Protein AF-A0A3R5Q1P5-F1 (afdb_monomer)

pLDDT: mean 82.21, std 13.26, range [46.38, 96.62]

Nearest PDB structures (foldseek):
  4co3-assembly2_B  TM=3.818E-01  e=8.696E-01  Azospirillum brasilense
  4co3-assembly1_A  TM=2.877E-01  e=4.284E-01  Azospirillum brasilense
  5x2d-assembly2_B-2  TM=3.888E-01  e=9.411E+00  Clonorchis sinensis

InterPro domains:
  IPR026506 GDP-L-galactose/GDP-D-glucose phosphorylase [PTHR20884] (4-116)
  IPR058865 GDPGP1-like, C-terminal domain [PF26216] (5-116)

Organism: Mytilus galloprovincialis (NCBI:txid29158)

Structure (mmCIF, N/CA/C/O backbone):
data_AF-A0A3R5Q1P5-F1
#
_entry.id   AF-A0A3R5Q1P5-F1
#
loop_
_atom_site.group_PDB
_atom_site.id
_atom_site.type_symbol
_atom_site.label_atom_id
_atom_site.label_alt_id
_atom_site.label_comp_id
_atom_site.label_asym_id
_atom_site.label_entity_id
_atom_site.label_seq_id
_atom_site.pdbx_PDB_ins_code
_atom_site.Cartn_x
_atom_site.Cartn_y
_atom_site.Cartn_z
_atom_site.occupancy
_atom_site.B_iso_or_equiv
_atom_site.auth_seq_id
_atom_site.auth_comp_id
_atom_site.auth_asym_id
_atom_site.auth_atom_id
_atom_site.pdbx_PDB_model_num
ATOM 1 N N . LEU A 1 1 ? -2.599 3.409 15.313 1.00 46.38 1 LEU A N 1
ATOM 2 C CA . LEU A 1 1 ? -3.299 2.536 16.276 1.00 46.38 1 LEU A CA 1
ATOM 3 C C . LEU A 1 1 ? -2.284 1.500 16.733 1.00 46.38 1 LEU A C 1
ATOM 5 O O . LEU A 1 1 ? -1.888 0.672 15.926 1.00 46.38 1 LEU A O 1
ATOM 9 N N . PHE A 1 2 ? -1.752 1.642 17.945 1.00 48.78 2 PHE A N 1
ATOM 10 C CA . PHE A 1 2 ? -0.904 0.628 18.579 1.00 48.78 2 PHE A CA 1
ATOM 11 C C . PHE A 1 2 ? -1.692 0.059 19.758 1.00 48.78 2 PHE A C 1
ATOM 13 O O . PHE A 1 2 ? -2.495 0.791 20.334 1.00 48.78 2 PHE A O 1
ATOM 20 N N . ASP A 1 3 ? -1.491 -1.222 20.071 1.00 58.66 3 ASP A N 1
ATOM 21 C CA . ASP A 1 3 ? -2.123 -1.916 21.206 1.00 58.66 3 ASP A CA 1
ATOM 22 C C . ASP A 1 3 ? -3.630 -2.219 21.045 1.00 58.66 3 ASP A C 1
ATOM 24 O O . ASP A 1 3 ? -4.456 -2.010 21.930 1.00 58.66 3 ASP A O 1
ATOM 28 N N . THR A 1 4 ? -4.018 -2.685 19.856 1.00 65.81 4 THR A N 1
ATOM 29 C CA . THR A 1 4 ? -5.412 -3.009 19.512 1.00 65.81 4 THR A CA 1
ATOM 30 C C . THR A 1 4 ? -5.592 -4.521 19.390 1.00 65.81 4 THR A C 1
ATOM 32 O O . THR A 1 4 ? -4.717 -5.211 18.870 1.00 65.81 4 THR A O 1
ATOM 35 N N . THR A 1 5 ? -6.720 -5.060 19.860 1.00 83.50 5 THR A N 1
ATOM 36 C CA . THR A 1 5 ? -7.011 -6.494 19.704 1.00 83.50 5 THR A CA 1
ATOM 37 C C . THR A 1 5 ? -7.162 -6.854 18.224 1.00 83.50 5 THR A C 1
ATOM 39 O O . THR A 1 5 ? -7.508 -6.004 17.399 1.00 83.50 5 THR A O 1
ATOM 42 N N . VAL A 1 6 ? -6.956 -8.131 17.882 1.00 86.88 6 VAL A N 1
ATOM 43 C CA . VAL A 1 6 ? -7.172 -8.634 16.512 1.00 86.88 6 VAL A CA 1
ATOM 44 C C . VAL A 1 6 ? -8.586 -8.311 16.017 1.00 86.88 6 VAL A C 1
ATOM 46 O O . VAL A 1 6 ? -8.756 -7.933 14.860 1.00 86.88 6 VAL A O 1
ATOM 49 N N . ASP A 1 7 ? -9.587 -8.377 16.895 1.00 89.94 7 ASP A N 1
ATOM 50 C CA . ASP A 1 7 ? -10.975 -8.052 16.558 1.00 89.94 7 ASP A CA 1
ATOM 51 C C . ASP A 1 7 ? -11.146 -6.589 16.149 1.00 89.94 7 ASP A C 1
ATOM 53 O O . ASP A 1 7 ? -11.830 -6.293 15.170 1.00 89.94 7 ASP A O 1
ATOM 57 N N . GLN A 1 8 ? -10.529 -5.662 16.884 1.00 89.94 8 GLN A N 1
ATOM 58 C CA . GLN A 1 8 ? -10.629 -4.245 16.559 1.00 89.94 8 GLN A CA 1
ATOM 59 C C . GLN A 1 8 ? -9.839 -3.914 15.292 1.00 89.94 8 GLN A C 1
ATOM 61 O O . GLN A 1 8 ? -10.374 -3.243 14.416 1.00 89.94 8 GLN A O 1
ATOM 66 N N . LEU A 1 9 ? -8.628 -4.464 15.141 1.00 90.56 9 LEU A N 1
ATOM 67 C CA . LEU A 1 9 ? -7.853 -4.341 13.905 1.00 90.56 9 LEU A CA 1
ATOM 68 C C . LEU A 1 9 ? -8.658 -4.839 12.695 1.00 90.56 9 LEU A C 1
ATOM 70 O O . L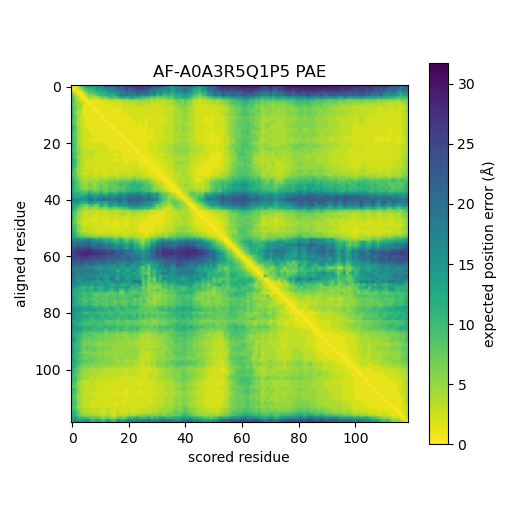EU A 1 9 ? -8.685 -4.189 11.654 1.00 90.56 9 LEU A O 1
ATOM 74 N N . THR A 1 10 ? -9.351 -5.969 12.842 1.00 92.00 10 THR A N 1
ATOM 75 C CA . THR A 1 10 ? -10.200 -6.537 11.788 1.00 92.00 1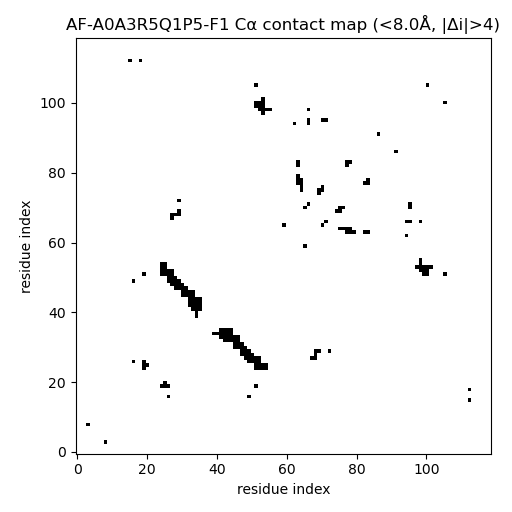0 THR A CA 1
ATOM 76 C C . THR A 1 10 ? -11.347 -5.594 11.433 1.00 92.00 10 THR A C 1
ATOM 78 O O . THR A 1 10 ? -11.562 -5.318 10.255 1.00 92.00 10 THR A O 1
ATOM 81 N N . LYS A 1 11 ? -12.053 -5.047 12.431 1.00 93.25 11 LYS A N 1
ATOM 82 C CA . LYS A 1 11 ? -13.125 -4.060 12.208 1.00 93.25 11 LYS A CA 1
ATOM 83 C C . LYS A 1 11 ? -12.608 -2.811 11.505 1.00 93.25 11 LYS A C 1
ATOM 85 O O . LYS A 1 11 ? -13.263 -2.319 10.590 1.00 93.25 11 LYS A O 1
ATOM 90 N N . ASP A 1 12 ? -11.437 -2.324 11.904 1.00 93.31 12 ASP A N 1
ATOM 91 C CA . ASP A 1 12 ? -10.833 -1.137 11.311 1.00 93.31 12 ASP A CA 1
ATOM 92 C C . ASP A 1 12 ? -10.474 -1.386 9.843 1.00 93.31 12 ASP A C 1
ATOM 94 O O . ASP A 1 12 ? -10.812 -0.567 8.991 1.00 93.31 12 ASP A O 1
ATOM 98 N N . VAL A 1 13 ? -9.861 -2.528 9.521 1.00 93.94 13 VAL A N 1
ATOM 99 C CA . VAL A 1 13 ? -9.533 -2.892 8.134 1.00 93.94 13 VAL A CA 1
ATOM 100 C C . VAL A 1 13 ? -10.796 -3.068 7.295 1.00 93.94 13 VAL A C 1
ATOM 102 O O . VAL A 1 13 ? -10.860 -2.514 6.200 1.00 93.94 13 VAL A O 1
ATOM 105 N N . ILE A 1 14 ? -11.819 -3.760 7.811 1.00 94.75 14 ILE A N 1
ATOM 106 C CA . ILE A 1 14 ? -13.108 -3.917 7.119 1.00 94.75 14 ILE A CA 1
ATOM 107 C C . ILE A 1 14 ? -13.695 -2.542 6.802 1.00 94.75 14 ILE A C 1
ATOM 109 O O . ILE A 1 14 ? -13.917 -2.248 5.632 1.00 94.75 14 ILE A O 1
ATOM 113 N N . LYS A 1 15 ? -13.819 -1.657 7.798 1.00 95.31 15 LYS A N 1
ATOM 114 C CA . LYS A 1 15 ? -14.358 -0.300 7.618 1.00 95.31 15 LYS A CA 1
ATOM 115 C C . LYS A 1 15 ? -13.612 0.490 6.536 1.00 95.31 15 LYS A C 1
ATOM 117 O O . LYS A 1 15 ? -14.231 1.159 5.710 1.00 95.31 15 LYS A O 1
ATOM 122 N N . MET A 1 16 ? -12.279 0.404 6.519 1.00 95.50 16 MET A N 1
ATOM 123 C CA . MET A 1 16 ? -11.449 1.059 5.503 1.00 95.50 16 MET A CA 1
ATOM 124 C C . MET A 1 16 ? -11.695 0.476 4.106 1.00 95.50 16 MET A C 1
ATOM 126 O O . MET A 1 16 ? -11.881 1.223 3.147 1.00 95.50 16 MET A O 1
ATOM 130 N N . THR A 1 17 ? -11.697 -0.852 3.983 1.00 95.62 17 THR A N 1
ATOM 131 C CA . THR A 1 17 ? -11.883 -1.536 2.693 1.00 95.62 17 THR A CA 1
ATOM 132 C C . THR A 1 17 ? -13.302 -1.378 2.145 1.00 95.62 17 THR A C 1
ATOM 134 O O . THR A 1 17 ? -13.455 -1.177 0.945 1.00 95.62 17 THR A O 1
ATOM 137 N N . GLU A 1 18 ? -14.327 -1.339 3.001 1.00 96.62 18 GLU A N 1
ATOM 138 C CA . GLU A 1 18 ? -15.712 -1.026 2.628 1.00 96.62 18 GLU A CA 1
ATOM 139 C C . GLU A 1 18 ? -15.840 0.389 2.059 1.00 96.62 18 GLU A C 1
ATOM 141 O O . GLU A 1 18 ? -16.511 0.584 1.044 1.00 96.62 18 GLU A O 1
ATOM 146 N N . TYR A 1 19 ? -15.165 1.377 2.660 1.00 96.38 19 TYR A N 1
ATOM 147 C CA . TYR A 1 19 ? -15.099 2.729 2.102 1.00 96.38 19 TYR A CA 1
ATOM 148 C C . TYR A 1 19 ? -14.450 2.725 0.712 1.00 96.38 19 TYR A C 1
ATOM 150 O O . TYR A 1 19 ? -15.013 3.294 -0.225 1.00 96.38 19 TYR A O 1
ATOM 158 N N . LEU A 1 20 ? -13.293 2.070 0.558 1.00 95.94 20 LEU A N 1
A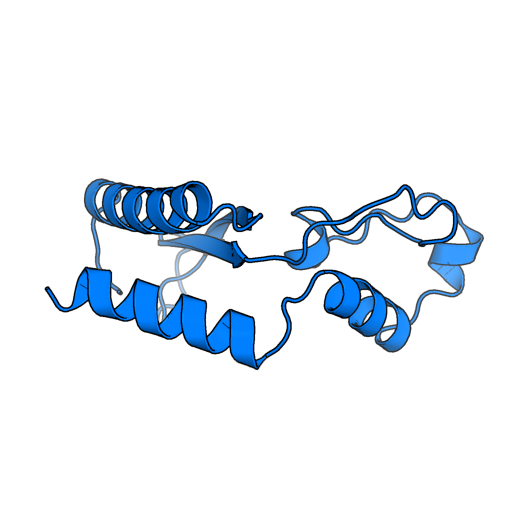TOM 159 C CA . LEU A 1 20 ? -12.597 1.993 -0.730 1.00 95.94 20 LEU A CA 1
ATOM 160 C C . LEU A 1 20 ? -13.464 1.300 -1.787 1.00 95.94 20 LEU A C 1
ATOM 162 O O . LEU A 1 20 ? -13.598 1.810 -2.895 1.00 95.94 20 LEU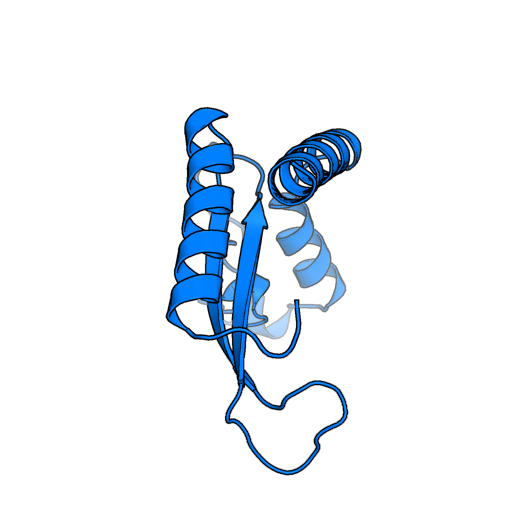 A O 1
ATOM 166 N N . GLN A 1 21 ? -14.116 0.192 -1.431 1.00 95.31 21 GLN A N 1
ATOM 167 C CA . GLN A 1 21 ? -15.012 -0.541 -2.320 1.00 95.31 21 GLN A CA 1
ATOM 168 C C . GLN A 1 21 ? -16.237 0.290 -2.720 1.00 95.31 21 GLN A C 1
ATOM 170 O O . GLN A 1 21 ? -16.577 0.339 -3.900 1.00 95.31 21 GLN A O 1
ATOM 175 N N . SER A 1 22 ? -16.869 0.978 -1.766 1.00 96.44 22 SER A N 1
ATOM 176 C CA . SER A 1 22 ? -18.062 1.804 -2.011 1.00 96.44 22 SER A CA 1
ATOM 177 C C . SER A 1 22 ? -17.776 3.017 -2.898 1.00 96.44 22 SER A C 1
ATOM 179 O O . SER A 1 22 ? -18.677 3.515 -3.563 1.00 96.44 22 SER A O 1
ATOM 181 N N . ASN A 1 23 ? -16.524 3.482 -2.921 1.00 94.88 23 ASN A N 1
ATOM 182 C CA . ASN A 1 23 ? -16.056 4.561 -3.795 1.00 94.88 23 ASN A CA 1
ATOM 183 C C . ASN A 1 23 ? -15.346 4.028 -5.054 1.00 94.88 23 ASN A C 1
ATOM 185 O O . ASN A 1 23 ? -14.660 4.781 -5.738 1.00 94.88 23 ASN A O 1
ATOM 189 N N . GLU A 1 24 ? -15.479 2.730 -5.346 1.00 93.75 24 GLU A N 1
ATOM 190 C CA . GLU A 1 24 ? -14.877 2.058 -6.502 1.00 93.75 24 GLU A CA 1
ATOM 191 C C . GLU A 1 24 ? -13.351 2.233 -6.625 1.00 93.75 24 GLU A C 1
ATOM 193 O O . GLU A 1 24 ? -12.798 2.200 -7.731 1.00 93.75 24 GLU A O 1
ATOM 198 N N . VAL A 1 25 ? -12.655 2.390 -5.497 1.00 93.06 25 VAL A N 1
ATOM 199 C CA . VAL A 1 25 ? -11.197 2.511 -5.429 1.00 93.06 25 VAL A CA 1
ATOM 200 C C . VAL A 1 25 ? -10.580 1.116 -5.359 1.00 93.06 25 VAL A C 1
ATOM 202 O O . VAL A 1 25 ? -10.756 0.375 -4.384 1.00 93.06 25 VAL A O 1
ATOM 205 N N . ALA A 1 26 ? -9.826 0.754 -6.398 1.00 91.25 26 ALA A N 1
ATOM 206 C CA . ALA A 1 26 ? -9.062 -0.487 -6.411 1.00 91.25 26 ALA A CA 1
ATOM 207 C C . ALA A 1 26 ? -8.009 -0.462 -5.296 1.00 91.25 26 ALA A C 1
ATOM 209 O O . ALA A 1 26 ? -7.348 0.553 -5.074 1.00 91.25 26 ALA A O 1
ATOM 210 N N . HIS A 1 27 ? -7.849 -1.578 -4.588 1.00 91.81 27 HIS A N 1
ATOM 211 C CA . HIS A 1 27 ? -6.931 -1.644 -3.462 1.00 91.81 27 HIS A CA 1
ATOM 212 C C . HIS A 1 27 ? -6.364 -3.042 -3.254 1.00 91.81 27 HIS A C 1
ATOM 214 O O . HIS A 1 27 ? -6.992 -4.049 -3.574 1.00 91.81 27 HIS A O 1
ATOM 220 N N . ASN A 1 28 ? -5.167 -3.074 -2.682 1.00 90.69 28 ASN A N 1
ATOM 221 C CA . ASN A 1 28 ? -4.488 -4.283 -2.253 1.00 90.69 28 ASN A CA 1
ATOM 222 C C . ASN A 1 28 ? -4.445 -4.338 -0.729 1.00 90.69 28 ASN A C 1
ATOM 224 O O . ASN A 1 28 ? -4.253 -3.309 -0.081 1.00 90.69 28 ASN A O 1
ATOM 228 N N . VAL A 1 29 ? -4.559 -5.541 -0.171 1.00 91.50 29 VAL A N 1
ATOM 229 C CA . VAL A 1 29 ? -4.369 -5.792 1.259 1.00 91.50 29 VAL A CA 1
ATOM 230 C C . VAL A 1 29 ? -3.207 -6.761 1.421 1.00 91.50 29 VAL A C 1
ATOM 232 O O . VAL A 1 29 ? -3.224 -7.854 0.859 1.00 91.50 29 VAL A O 1
ATOM 235 N N . PHE A 1 30 ? -2.201 -6.360 2.189 1.00 91.38 30 PHE A N 1
ATOM 236 C CA . PHE A 1 30 ? -1.047 -7.184 2.521 1.00 91.38 30 PHE A CA 1
ATOM 237 C C . PHE A 1 30 ? -0.931 -7.316 4.036 1.00 91.38 30 PHE A C 1
ATOM 239 O O . PHE A 1 30 ? -1.007 -6.326 4.761 1.00 91.38 30 PHE A O 1
ATOM 246 N N . MET A 1 31 ? -0.755 -8.543 4.520 1.00 91.06 31 MET A N 1
ATOM 247 C CA . MET A 1 31 ? -0.647 -8.850 5.943 1.00 91.06 31 MET A CA 1
ATOM 248 C C . MET A 1 31 ? 0.672 -9.562 6.210 1.00 91.06 31 MET A C 1
ATOM 250 O O . MET A 1 31 ? 1.029 -10.501 5.505 1.00 91.06 31 MET A O 1
ATOM 254 N N . THR A 1 32 ? 1.367 -9.141 7.260 1.00 89.75 32 THR A N 1
ATOM 255 C CA . THR A 1 32 ? 2.601 -9.781 7.715 1.00 89.75 32 THR A CA 1
ATOM 256 C C . THR A 1 32 ? 2.714 -9.729 9.236 1.00 89.75 32 THR A C 1
ATOM 258 O O . THR A 1 32 ? 2.042 -8.931 9.895 1.00 89.75 32 THR A O 1
ATOM 261 N N . ARG A 1 33 ? 3.571 -10.576 9.804 1.00 89.00 33 ARG A N 1
ATOM 262 C CA . ARG A 1 33 ? 4.021 -10.438 11.192 1.00 89.00 33 ARG A CA 1
ATOM 263 C C . ARG A 1 33 ? 5.232 -9.517 11.249 1.00 89.00 33 ARG A C 1
ATOM 265 O O . ARG A 1 33 ? 5.964 -9.360 10.276 1.00 89.00 33 ARG A O 1
ATOM 272 N N . GLY A 1 34 ? 5.423 -8.880 12.389 1.00 86.38 34 GLY A N 1
ATOM 273 C CA . GLY A 1 34 ? 6.613 -8.100 12.669 1.00 86.38 34 GLY A CA 1
ATOM 274 C C . GLY A 1 34 ? 6.673 -7.711 14.133 1.00 86.38 34 GLY A C 1
ATOM 275 O O . GLY A 1 34 ? 5.834 -8.112 14.938 1.00 86.38 34 GLY A O 1
ATOM 276 N N . THR A 1 35 ? 7.671 -6.913 14.469 1.00 85.19 35 THR A N 1
ATOM 277 C CA . THR A 1 35 ? 7.898 -6.444 15.837 1.00 85.19 35 THR A CA 1
ATOM 278 C C . THR A 1 35 ? 7.011 -5.249 16.153 1.00 85.19 35 THR A C 1
ATOM 280 O O . THR A 1 35 ? 6.761 -4.432 15.261 1.00 85.19 35 THR A O 1
ATOM 283 N N . ALA A 1 36 ? 6.534 -5.109 17.390 1.00 82.19 36 ALA A N 1
ATOM 284 C CA . ALA A 1 36 ? 5.863 -3.885 17.824 1.00 82.19 36 ALA A CA 1
ATOM 285 C C . ALA A 1 36 ? 6.807 -2.675 17.688 1.00 82.19 36 ALA A C 1
ATOM 287 O O . ALA A 1 36 ? 8.027 -2.803 17.777 1.00 82.19 36 ALA A O 1
ATOM 288 N N . PHE A 1 37 ? 6.267 -1.476 17.454 1.00 80.12 37 PHE A N 1
ATOM 289 C CA . PHE A 1 37 ? 7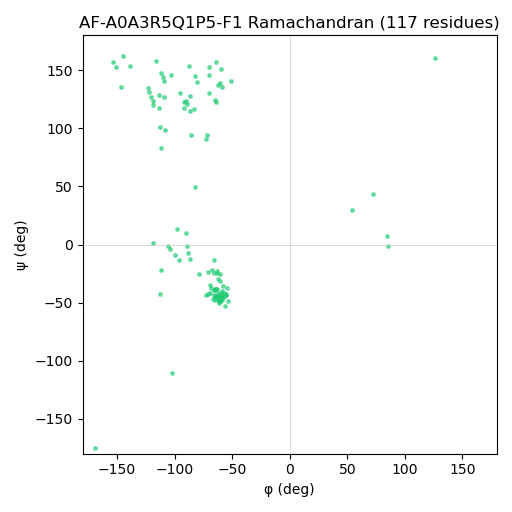.108 -0.277 17.403 1.00 80.12 37 PHE A CA 1
ATOM 290 C C . PHE A 1 37 ? 7.735 -0.012 18.777 1.00 80.12 37 PHE A C 1
ATOM 292 O O . PHE A 1 37 ? 7.017 0.125 19.762 1.00 80.12 37 PHE A O 1
ATOM 299 N N . GLY A 1 38 ? 9.065 0.084 18.829 1.00 79.88 38 GLY A N 1
ATOM 300 C CA . GLY A 1 38 ? 9.803 0.268 20.084 1.00 79.88 38 GLY A CA 1
ATOM 301 C C . GLY A 1 38 ? 10.112 -1.031 20.836 1.00 79.88 38 GLY A C 1
ATOM 302 O O . GLY A 1 38 ? 10.783 -0.974 21.862 1.00 79.88 38 GLY A O 1
ATOM 303 N N . ASP A 1 39 ? 9.684 -2.183 20.316 1.00 78.00 39 ASP A N 1
ATOM 304 C CA . ASP A 1 39 ? 10.152 -3.498 20.746 1.00 78.00 39 ASP A CA 1
ATOM 305 C C . ASP A 1 39 ? 11.142 -4.039 19.701 1.00 78.00 39 ASP A C 1
ATOM 307 O O . ASP A 1 39 ? 11.005 -3.781 18.507 1.00 78.00 39 ASP A O 1
ATOM 311 N N . ASN A 1 40 ? 12.155 -4.776 20.152 1.00 70.12 40 ASN A N 1
ATOM 312 C CA . ASN A 1 40 ? 13.182 -5.398 19.310 1.00 70.12 40 ASN A CA 1
ATOM 313 C C . ASN A 1 40 ? 13.187 -6.930 19.432 1.00 70.12 40 ASN A C 1
ATOM 315 O O . ASN A 1 40 ? 14.057 -7.582 18.859 1.00 70.12 40 ASN A O 1
ATOM 319 N N . SER A 1 41 ? 12.281 -7.511 20.223 1.00 67.69 41 SER A N 1
ATOM 320 C CA . S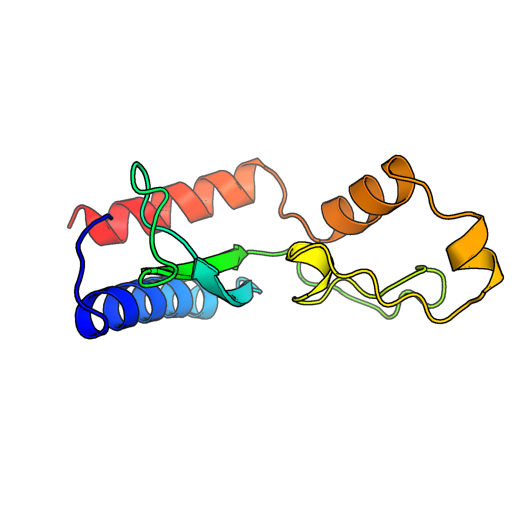ER A 1 41 ? 12.477 -8.862 20.753 1.00 67.69 41 SER A CA 1
ATOM 321 C C . SER A 1 41 ? 11.527 -9.930 20.207 1.00 67.69 41 SER A C 1
ATOM 323 O O . SER A 1 41 ? 11.880 -11.109 20.277 1.00 67.69 41 SER A O 1
ATOM 325 N N . LYS A 1 42 ? 10.347 -9.574 19.670 1.00 72.12 42 LYS A N 1
ATOM 326 C CA . LYS A 1 42 ? 9.320 -10.556 19.263 1.00 72.12 42 LYS A CA 1
ATOM 327 C C . LYS A 1 42 ? 8.501 -10.137 18.040 1.00 72.12 42 LYS A C 1
ATOM 329 O O . LYS A 1 42 ? 7.991 -9.028 17.984 1.00 72.12 42 LYS A O 1
ATOM 334 N N . GLU A 1 43 ? 8.290 -11.064 17.104 1.00 72.94 43 GLU A N 1
ATOM 335 C CA . GLU A 1 43 ? 7.363 -10.907 15.966 1.00 72.94 43 GLU A CA 1
ATOM 336 C C . GLU A 1 43 ? 5.898 -11.210 16.350 1.00 72.94 43 GLU A C 1
ATOM 338 O O . GLU A 1 43 ? 5.197 -12.008 15.716 1.00 72.94 43 GLU A O 1
ATOM 343 N N . ASP A 1 44 ? 5.423 -10.620 17.443 1.00 82.94 44 ASP A N 1
ATOM 344 C CA . ASP A 1 44 ? 4.070 -10.850 17.961 1.00 82.94 44 ASP A CA 1
ATOM 345 C C . ASP A 1 44 ? 3.012 -9.907 17.369 1.00 82.94 44 ASP A C 1
ATOM 347 O O . ASP A 1 44 ? 1.812 -10.125 17.550 1.00 82.94 44 ASP A O 1
ATOM 351 N N . THR A 1 45 ? 3.432 -8.907 16.596 1.00 86.56 45 THR A N 1
ATOM 352 C CA . THR A 1 45 ? 2.549 -7.886 16.041 1.00 86.56 45 THR A CA 1
ATOM 353 C C .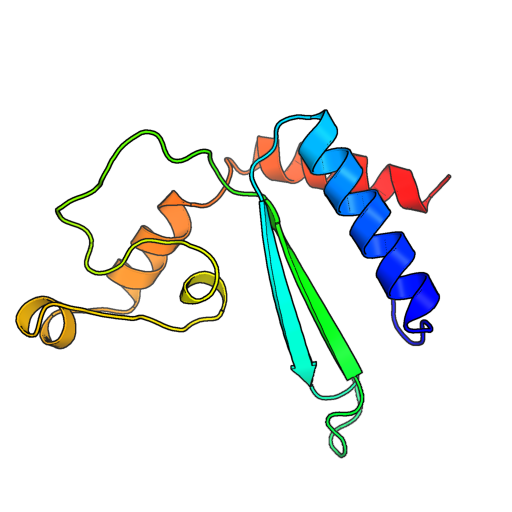 THR A 1 45 ? 2.109 -8.247 14.626 1.00 86.56 45 THR A C 1
ATOM 355 O O . THR A 1 45 ? 2.924 -8.546 13.754 1.00 86.56 45 THR A O 1
ATOM 358 N N . ILE A 1 46 ? 0.803 -8.171 14.370 1.00 88.88 46 ILE A N 1
ATOM 359 C CA . ILE A 1 46 ? 0.241 -8.265 13.018 1.00 88.88 46 ILE A CA 1
ATOM 360 C C . ILE A 1 46 ? 0.249 -6.869 12.392 1.00 88.88 46 ILE A C 1
ATOM 362 O O . ILE A 1 46 ? -0.258 -5.910 12.972 1.00 88.88 46 ILE A O 1
ATOM 366 N N . ARG A 1 47 ? 0.810 -6.759 11.189 1.00 88.56 47 ARG A N 1
ATOM 367 C CA . ARG A 1 47 ? 0.840 -5.540 10.380 1.00 88.56 47 ARG A CA 1
ATOM 368 C C . ARG A 1 47 ? -0.010 -5.761 9.143 1.00 88.56 47 ARG A C 1
ATOM 370 O O . ARG A 1 47 ? 0.176 -6.746 8.432 1.00 88.56 47 ARG A O 1
ATOM 377 N N . ILE A 1 48 ? -0.927 -4.836 8.891 1.00 91.44 48 ILE A N 1
ATOM 378 C CA . ILE A 1 48 ? -1.772 -4.843 7.700 1.00 91.44 48 ILE A CA 1
ATOM 379 C C . ILE A 1 48 ? -1.520 -3.546 6.943 1.00 91.44 48 ILE A C 1
ATOM 381 O O . ILE A 1 48 ? -1.603 -2.458 7.511 1.00 91.44 48 ILE A O 1
ATOM 385 N N . TYR A 1 49 ? -1.209 -3.682 5.662 1.00 91.31 49 TYR A N 1
ATOM 386 C CA . TYR A 1 49 ? -1.037 -2.593 4.718 1.00 91.31 49 TYR A CA 1
ATOM 387 C C . TYR A 1 49 ? -2.208 -2.628 3.747 1.00 91.31 49 TYR A C 1
ATOM 389 O O . TYR A 1 49 ? -2.491 -3.663 3.143 1.00 91.31 49 TYR A O 1
ATOM 397 N N . VAL A 1 50 ? -2.888 -1.496 3.607 1.00 92.69 50 VAL A N 1
ATOM 398 C CA . VAL A 1 50 ? -3.943 -1.300 2.615 1.00 92.69 50 VAL A CA 1
ATOM 399 C C . VAL A 1 50 ? -3.433 -0.258 1.631 1.00 92.69 50 VAL A C 1
ATOM 401 O O . VAL A 1 50 ? -3.153 0.873 2.024 1.00 92.69 50 VAL A O 1
ATOM 404 N N . TRP A 1 51 ? -3.278 -0.646 0.368 1.00 90.56 51 TRP A N 1
ATOM 405 C CA . TRP A 1 51 ? -2.759 0.218 -0.691 1.00 90.56 51 TRP A CA 1
ATOM 406 C C . TRP A 1 51 ? -3.854 0.519 -1.711 1.00 90.56 51 TRP A C 1
ATOM 408 O O . TRP A 1 51 ? -4.125 -0.328 -2.568 1.00 90.56 51 TRP A O 1
ATOM 418 N N . PRO A 1 52 ? -4.481 1.706 -1.646 1.00 92.00 52 PRO A N 1
ATOM 419 C CA . PRO A 1 52 ? -5.257 2.243 -2.754 1.00 92.00 52 PRO A CA 1
ATOM 420 C C . PRO A 1 52 ? -4.356 2.376 -3.982 1.00 92.00 52 PRO A C 1
ATOM 422 O O . PRO A 1 52 ? -3.218 2.836 -3.867 1.00 92.00 52 PRO A O 1
ATOM 425 N N . ARG A 1 53 ? -4.846 1.969 -5.148 1.00 88.38 53 ARG A N 1
ATOM 426 C CA . ARG A 1 53 ? -4.054 1.949 -6.378 1.00 88.38 53 ARG A CA 1
ATOM 427 C C . ARG A 1 53 ? -4.855 2.425 -7.575 1.00 88.38 53 ARG A C 1
ATOM 429 O O . ARG A 1 53 ? -6.075 2.256 -7.624 1.00 88.38 53 ARG A O 1
ATOM 436 N N . ALA A 1 54 ? -4.150 2.949 -8.571 1.00 84.38 54 ALA A N 1
ATOM 437 C CA . ALA A 1 54 ? -4.754 3.261 -9.856 1.00 84.38 54 ALA A CA 1
ATOM 438 C C . ALA A 1 54 ? -5.328 1.983 -10.493 1.00 84.38 54 ALA A C 1
ATOM 440 O O . ALA A 1 54 ? -4.724 0.900 -10.437 1.00 84.38 54 ALA A O 1
ATOM 441 N N . LYS A 1 55 ? -6.518 2.102 -11.099 1.00 70.94 55 LYS A N 1
ATOM 442 C CA . LYS A 1 55 ? -7.107 1.018 -11.895 1.00 70.94 55 LYS A CA 1
ATOM 443 C C . LYS A 1 55 ? -6.198 0.765 -13.094 1.00 70.94 55 LYS A C 1
ATOM 445 O O . LYS A 1 55 ? -5.948 1.665 -13.888 1.00 70.94 55 LYS A O 1
ATOM 450 N N . PHE A 1 56 ? -5.720 -0.465 -13.231 1.00 67.44 56 PHE A N 1
ATOM 451 C CA . PHE A 1 56 ? -4.940 -0.858 -14.396 1.00 67.44 56 PHE A CA 1
ATOM 452 C C . PHE A 1 56 ? -5.901 -1.226 -15.532 1.00 67.44 56 PHE A C 1
ATOM 454 O O . PHE A 1 56 ? -6.685 -2.164 -15.396 1.00 67.44 56 PHE A O 1
ATOM 461 N N . ILE A 1 57 ? -5.865 -0.478 -16.636 1.00 52.78 57 ILE A N 1
ATOM 462 C CA . ILE A 1 57 ? -6.618 -0.785 -17.858 1.00 52.78 57 ILE A CA 1
ATOM 463 C C . ILE A 1 57 ? -5.606 -1.261 -18.907 1.00 52.78 57 ILE A C 1
ATOM 465 O O . ILE A 1 57 ? -4.942 -0.445 -19.538 1.00 52.78 57 ILE A O 1
ATOM 469 N N . GLY A 1 58 ? -5.471 -2.582 -19.068 1.00 53.88 58 GLY A N 1
ATOM 470 C CA . GLY A 1 58 ? -4.628 -3.213 -20.096 1.00 53.88 58 GLY A CA 1
ATOM 471 C C . GLY A 1 58 ? -3.607 -4.226 -19.561 1.00 53.88 58 GLY A C 1
ATOM 472 O O . GLY A 1 58 ? -3.272 -4.231 -18.378 1.00 53.88 58 GLY A O 1
ATOM 473 N N . VAL A 1 59 ? -3.116 -5.097 -20.450 1.00 50.09 59 VAL A N 1
ATOM 474 C CA . VAL A 1 59 ? -1.984 -6.007 -20.201 1.00 50.09 59 VAL A CA 1
ATOM 475 C C . VAL A 1 59 ? -0.717 -5.289 -20.662 1.00 50.09 59 VAL A C 1
ATOM 477 O O . VAL A 1 59 ? -0.597 -4.972 -21.842 1.00 50.09 59 VAL A O 1
ATOM 480 N N . LYS A 1 60 ? 0.223 -5.008 -19.753 1.00 54.97 60 LYS A N 1
ATOM 481 C CA . LYS A 1 60 ? 1.564 -4.555 -20.145 1.00 54.97 60 LYS A CA 1
ATOM 482 C C . LYS A 1 60 ? 2.420 -5.788 -20.407 1.00 54.97 60 LYS A C 1
ATOM 484 O O . LYS A 1 60 ? 2.983 -6.354 -19.480 1.00 54.97 60 LYS A O 1
ATOM 489 N N . GLU A 1 61 ? 2.486 -6.217 -21.664 1.00 54.12 61 GLU A N 1
ATOM 490 C CA . GLU A 1 61 ? 3.342 -7.338 -22.086 1.00 54.12 61 GLU A CA 1
ATOM 491 C C . GLU A 1 61 ? 4.848 -7.033 -21.934 1.00 54.12 61 GLU A C 1
ATOM 493 O O . GLU A 1 61 ? 5.657 -7.955 -21.950 1.00 54.12 61 GLU A O 1
ATOM 498 N N . GLU A 1 62 ? 5.227 -5.764 -21.727 1.00 54.62 62 GLU A N 1
ATOM 499 C CA . GLU A 1 62 ? 6.628 -5.307 -21.695 1.00 54.62 62 GLU A CA 1
ATOM 500 C C . GLU A 1 62 ? 7.196 -5.027 -20.288 1.00 54.62 62 GLU A C 1
ATOM 502 O O . GLU A 1 62 ? 8.379 -4.715 -20.159 1.00 54.62 62 GLU A O 1
ATOM 507 N N . ALA A 1 63 ? 6.401 -5.130 -19.217 1.00 58.91 63 ALA A N 1
ATOM 508 C CA . ALA A 1 63 ? 6.903 -4.899 -17.859 1.00 58.91 63 ALA A CA 1
ATOM 509 C C . ALA A 1 63 ? 7.631 -6.140 -17.305 1.00 58.91 63 ALA A C 1
ATOM 511 O O . ALA A 1 63 ? 7.165 -7.269 -17.463 1.00 58.91 63 ALA A O 1
ATOM 512 N N . ALA A 1 64 ? 8.749 -5.939 -16.592 1.00 55.34 64 ALA A N 1
ATOM 513 C CA . ALA A 1 64 ? 9.526 -7.028 -15.979 1.00 55.34 64 ALA A CA 1
ATOM 514 C C . ALA A 1 64 ? 8.731 -7.843 -14.942 1.00 55.34 64 ALA A C 1
ATOM 516 O O . ALA A 1 64 ? 9.019 -9.023 -14.717 1.00 55.34 64 ALA A O 1
ATOM 517 N N . PHE A 1 65 ? 7.713 -7.221 -14.342 1.00 59.31 65 PHE A N 1
ATOM 518 C CA . PHE A 1 65 ? 6.752 -7.833 -13.434 1.00 59.31 65 PHE A CA 1
ATOM 519 C C . PHE A 1 65 ? 5.420 -7.063 -13.466 1.00 59.31 65 PHE A C 1
ATOM 521 O O . PHE A 1 65 ? 5.373 -5.879 -13.798 1.00 59.31 65 PHE A O 1
ATOM 528 N N . ASN A 1 66 ? 4.325 -7.726 -13.088 1.00 63.22 66 ASN A N 1
ATOM 529 C CA . ASN A 1 66 ? 3.019 -7.081 -12.951 1.00 63.22 66 ASN A CA 1
ATOM 530 C C . ASN A 1 66 ? 2.864 -6.557 -11.526 1.00 63.22 66 ASN A C 1
ATOM 532 O O . ASN A 1 66 ? 2.930 -7.347 -10.591 1.00 63.22 66 ASN A O 1
ATOM 536 N N . VAL A 1 67 ? 2.600 -5.259 -11.350 1.00 59.62 67 VAL A N 1
ATOM 537 C CA . VAL A 1 67 ? 2.379 -4.688 -10.013 1.00 59.62 67 VAL A CA 1
ATOM 538 C C . VAL A 1 67 ? 1.029 -5.156 -9.477 1.00 59.62 67 VAL A C 1
ATOM 540 O O . VAL A 1 67 ? 0.000 -4.534 -9.756 1.00 59.62 67 VAL A O 1
ATOM 543 N N . ALA A 1 68 ? 1.024 -6.235 -8.700 1.00 67.00 68 ALA A N 1
ATOM 544 C CA . ALA A 1 68 ? -0.130 -6.721 -7.964 1.00 67.00 68 ALA A CA 1
ATOM 545 C C . ALA A 1 68 ? 0.028 -6.323 -6.491 1.00 67.00 68 ALA A C 1
ATOM 547 O O . ALA A 1 68 ? -0.069 -5.136 -6.186 1.00 67.00 68 ALA A O 1
ATOM 548 N N . VAL A 1 69 ? 0.254 -7.278 -5.588 1.00 61.75 69 VAL A N 1
ATOM 549 C CA . VAL A 1 69 ? 0.284 -7.076 -4.126 1.00 61.75 69 VAL A CA 1
ATOM 550 C C . VAL A 1 69 ? 1.688 -7.278 -3.561 1.00 61.75 69 VAL A C 1
ATOM 552 O O . VAL A 1 69 ? 2.126 -6.513 -2.707 1.00 61.75 69 VAL A O 1
ATOM 555 N N . VAL A 1 70 ? 2.399 -8.307 -4.018 1.00 57.31 70 VAL A N 1
ATOM 556 C CA . VAL A 1 70 ? 3.680 -8.719 -3.426 1.00 57.31 70 VAL A CA 1
ATOM 557 C C . VAL A 1 70 ? 4.830 -7.818 -3.873 1.00 57.31 70 VAL A C 1
ATOM 559 O O . VAL A 1 70 ? 5.768 -7.606 -3.111 1.00 57.31 70 VAL A O 1
ATOM 562 N N . GLU A 1 71 ? 4.698 -7.192 -5.042 1.00 72.31 71 GLU A N 1
ATOM 563 C CA . GLU A 1 71 ? 5.623 -6.188 -5.569 1.00 72.31 71 GLU A CA 1
ATOM 564 C C . GLU A 1 71 ? 5.633 -4.925 -4.710 1.00 72.31 71 GLU A C 1
ATOM 566 O O . GLU A 1 71 ? 6.694 -4.389 -4.403 1.00 72.31 71 GLU A O 1
ATOM 571 N N . LEU A 1 72 ? 4.462 -4.504 -4.220 1.00 65.25 72 LEU A N 1
ATOM 572 C CA . LEU A 1 72 ? 4.351 -3.412 -3.248 1.00 65.25 72 LEU A CA 1
ATOM 573 C C . LEU A 1 72 ? 4.953 -3.789 -1.883 1.00 65.25 72 LEU A C 1
ATOM 575 O O . LEU A 1 72 ? 5.345 -2.914 -1.115 1.00 65.25 72 LEU A O 1
ATOM 579 N N . ALA A 1 73 ? 5.062 -5.089 -1.599 1.00 72.69 73 ALA A N 1
ATOM 580 C CA . ALA A 1 73 ? 5.774 -5.634 -0.448 1.00 72.69 73 ALA A CA 1
ATOM 581 C C . ALA A 1 73 ? 7.263 -5.931 -0.741 1.00 72.69 73 ALA A C 1
ATOM 583 O O . ALA A 1 73 ? 7.912 -6.590 0.069 1.00 72.69 73 ALA A O 1
ATOM 584 N N . GLY A 1 74 ? 7.802 -5.489 -1.885 1.00 73.44 74 GLY A N 1
ATOM 585 C CA . GLY A 1 74 ? 9.215 -5.636 -2.254 1.00 73.44 74 GLY A CA 1
ATOM 586 C C . GLY A 1 74 ? 9.599 -6.970 -2.905 1.00 73.44 74 GLY A C 1
ATOM 587 O O . GLY A 1 74 ? 10.781 -7.214 -3.128 1.00 73.44 74 GLY A O 1
ATOM 588 N N . HIS A 1 75 ? 8.638 -7.840 -3.223 1.00 79.75 75 HIS A N 1
ATOM 589 C CA . HIS A 1 75 ? 8.908 -9.092 -3.934 1.00 79.75 75 HIS A CA 1
ATOM 590 C C . HIS A 1 75 ? 8.831 -8.848 -5.438 1.00 79.75 75 HIS A C 1
ATOM 592 O O . HIS A 1 75 ? 7.784 -8.460 -5.942 1.00 79.75 75 HIS A O 1
ATOM 598 N N . LEU A 1 76 ? 9.913 -9.111 -6.167 1.00 81.38 76 LEU A N 1
ATOM 599 C CA . LEU A 1 76 ? 10.006 -8.822 -7.599 1.00 81.38 76 LEU A CA 1
ATOM 600 C C . LEU A 1 76 ? 10.064 -10.134 -8.399 1.00 81.38 76 LEU A C 1
ATOM 602 O O . LEU A 1 76 ? 11.157 -10.613 -8.708 1.00 81.38 76 LEU A O 1
ATOM 606 N N . PRO A 1 77 ? 8.917 -10.776 -8.701 1.00 77.62 77 PRO A N 1
ATOM 607 C CA . PRO A 1 77 ? 8.892 -12.011 -9.476 1.00 77.62 77 PRO A CA 1
ATOM 608 C C . PRO A 1 77 ? 9.199 -11.717 -10.950 1.00 77.62 77 PRO A C 1
ATOM 610 O O . PRO A 1 77 ? 8.303 -11.460 -11.756 1.00 77.62 77 PRO A O 1
ATOM 613 N N . ILE A 1 78 ? 10.481 -11.776 -11.303 1.00 83.50 78 ILE A N 1
ATOM 614 C CA . ILE A 1 78 ? 10.968 -11.506 -12.657 1.00 83.50 78 ILE A CA 1
ATOM 615 C C . ILE A 1 78 ? 11.018 -12.818 -13.437 1.00 83.50 78 ILE A C 1
ATOM 617 O O . ILE A 1 78 ? 11.647 -13.788 -13.020 1.00 83.50 78 ILE A O 1
ATOM 621 N N . LYS A 1 79 ? 10.314 -12.860 -14.570 1.00 79.06 79 LYS A N 1
ATOM 622 C CA . LYS A 1 79 ? 10.129 -14.092 -15.361 1.00 79.06 79 LYS A CA 1
ATOM 623 C C . LYS A 1 79 ? 11.111 -14.232 -16.522 1.00 79.06 79 LYS A C 1
ATOM 625 O O . LYS A 1 79 ? 11.187 -15.301 -17.121 1.00 79.06 79 LYS A O 1
ATOM 630 N N . VAL A 1 80 ? 11.816 -13.157 -16.865 1.00 83.62 80 VAL A N 1
ATOM 631 C CA . VAL A 1 80 ? 12.717 -13.083 -18.018 1.00 83.62 80 VAL A CA 1
ATOM 632 C C . VAL A 1 80 ? 14.123 -12.807 -17.508 1.00 83.62 80 VAL A C 1
ATOM 634 O O . VAL A 1 80 ? 14.351 -11.776 -16.886 1.00 83.62 80 VAL A O 1
ATOM 637 N N . GLU A 1 81 ? 15.057 -13.710 -17.799 1.00 86.69 81 GLU A N 1
ATOM 638 C CA . GLU A 1 81 ? 16.454 -13.647 -17.340 1.00 86.69 81 GLU A CA 1
ATOM 639 C C . GLU A 1 81 ? 17.120 -12.311 -17.680 1.00 86.69 81 GLU A C 1
ATOM 641 O O . GLU A 1 81 ? 17.627 -11.633 -16.796 1.00 86.69 81 GLU A O 1
ATOM 646 N N . LYS A 1 82 ? 16.997 -11.852 -18.927 1.00 85.44 82 LYS A N 1
ATOM 647 C CA . LYS A 1 82 ? 17.536 -10.549 -19.331 1.00 85.44 82 LYS A CA 1
ATOM 648 C C . LYS A 1 82 ? 16.980 -9.386 -18.497 1.00 85.44 82 LYS A C 1
ATOM 650 O O . LYS A 1 82 ? 17.720 -8.499 -18.099 1.00 85.44 82 LYS A O 1
ATOM 655 N N . LEU A 1 83 ? 15.676 -9.394 -18.208 1.00 81.56 83 LEU A N 1
ATOM 656 C CA . LEU A 1 83 ? 15.060 -8.348 -17.385 1.00 81.56 83 LEU A CA 1
ATOM 657 C C . LEU A 1 83 ? 15.482 -8.446 -15.920 1.00 81.56 83 LEU A C 1
ATOM 659 O O . LEU A 1 83 ? 15.400 -7.447 -15.222 1.00 81.56 83 LEU A O 1
ATOM 663 N N . TYR A 1 84 ? 15.906 -9.622 -15.454 1.00 84.75 84 TYR A N 1
ATOM 664 C CA . TYR A 1 84 ? 16.489 -9.796 -14.128 1.00 84.75 84 TYR A CA 1
ATOM 665 C C . TYR A 1 84 ? 17.898 -9.198 -14.067 1.00 84.75 84 TYR A C 1
ATOM 667 O O . TYR A 1 84 ? 18.221 -8.505 -13.108 1.00 84.75 84 TYR A O 1
ATOM 675 N N . GLU A 1 85 ? 18.712 -9.435 -15.097 1.00 89.56 85 GLU A N 1
ATOM 676 C CA . GLU A 1 85 ? 20.081 -8.912 -15.192 1.00 89.56 85 GLU A CA 1
ATOM 677 C C . GLU A 1 85 ? 20.125 -7.388 -15.373 1.00 89.56 85 GLU A C 1
ATOM 679 O O . GLU A 1 85 ? 20.977 -6.725 -14.784 1.00 89.56 85 GLU A O 1
ATOM 684 N N . ASP A 1 86 ? 19.187 -6.834 -16.145 1.00 88.44 86 ASP A N 1
ATOM 685 C CA . ASP A 1 86 ? 19.130 -5.407 -16.483 1.00 88.44 86 ASP A CA 1
ATOM 686 C C . ASP A 1 86 ? 18.313 -4.567 -15.470 1.00 88.44 86 ASP A C 1
ATOM 688 O O . ASP A 1 86 ? 18.182 -3.350 -15.634 1.00 88.44 86 ASP A O 1
ATOM 692 N N . LEU A 1 87 ? 17.724 -5.183 -14.434 1.00 85.31 87 LEU A N 1
ATOM 693 C CA . LEU A 1 87 ? 16.844 -4.481 -13.496 1.00 85.31 87 LEU A CA 1
ATOM 694 C C . LEU A 1 87 ? 17.621 -3.503 -12.608 1.00 85.31 87 LEU A C 1
ATOM 696 O O . LEU A 1 87 ? 18.575 -3.872 -11.925 1.00 85.31 87 LEU A O 1
ATOM 700 N N . THR A 1 88 ? 17.141 -2.264 -12.530 1.00 88.81 88 THR A N 1
ATOM 701 C CA . THR A 1 88 ? 17.669 -1.244 -11.619 1.00 88.81 88 THR A CA 1
ATOM 702 C C . THR A 1 88 ? 16.622 -0.826 -10.590 1.00 88.81 88 THR A C 1
ATOM 704 O O . THR A 1 88 ? 15.416 -0.954 -10.815 1.00 88.81 88 THR A O 1
ATOM 707 N N . GLU A 1 89 ? 17.071 -0.279 -9.456 1.00 87.31 89 GLU A N 1
ATOM 708 C CA . GLU A 1 89 ? 16.173 0.301 -8.444 1.00 87.31 89 GLU A CA 1
ATOM 709 C C . GLU A 1 89 ? 15.293 1.420 -9.017 1.00 87.31 89 GLU A C 1
ATOM 711 O O . GLU A 1 89 ? 14.125 1.538 -8.649 1.00 87.31 89 GLU A O 1
ATOM 716 N N . GLU A 1 90 ? 15.831 2.212 -9.947 1.00 88.06 90 GLU A N 1
ATOM 717 C CA . GLU A 1 90 ? 15.094 3.266 -10.649 1.00 88.06 90 GLU A CA 1
ATOM 718 C C . GLU A 1 90 ? 13.927 2.678 -11.451 1.00 88.06 90 GLU A C 1
ATOM 720 O O . GLU A 1 90 ? 12.785 3.100 -11.270 1.00 88.06 90 GLU A O 1
ATOM 725 N N . LEU A 1 91 ? 14.182 1.625 -12.235 1.00 83.06 91 LEU A N 1
ATOM 726 C CA . LEU A 1 91 ? 13.15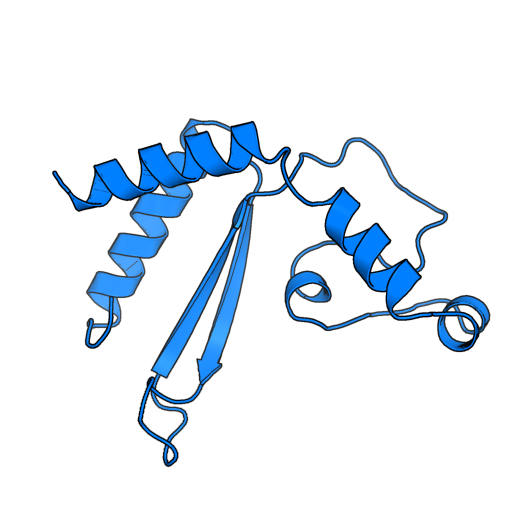1 0.952 -13.025 1.00 83.06 91 LEU A CA 1
ATOM 727 C C . LEU A 1 91 ? 12.077 0.301 -12.141 1.00 83.06 91 LEU A C 1
ATOM 729 O O . LEU A 1 91 ? 10.889 0.355 -12.466 1.00 83.06 91 LEU A O 1
ATOM 733 N N . ILE A 1 92 ? 12.470 -0.286 -11.006 1.00 83.25 92 ILE A N 1
ATOM 734 C CA . ILE A 1 92 ? 11.525 -0.824 -10.016 1.00 83.25 92 ILE A CA 1
ATOM 735 C C . ILE A 1 92 ? 10.643 0.297 -9.462 1.00 83.25 92 ILE A C 1
ATOM 737 O O . ILE A 1 92 ? 9.420 0.161 -9.435 1.00 83.25 92 ILE A O 1
ATOM 741 N N . SER A 1 93 ? 11.258 1.397 -9.022 1.00 84.25 93 SER A N 1
ATOM 742 C CA . SER A 1 93 ? 10.565 2.546 -8.437 1.00 84.25 93 SER A CA 1
ATOM 743 C C . SER A 1 93 ? 9.555 3.140 -9.414 1.00 84.25 93 SER A C 1
ATOM 745 O O . SER A 1 93 ? 8.398 3.360 -9.051 1.00 84.25 93 SER A O 1
ATOM 747 N N . ASP A 1 94 ? 9.955 3.321 -10.670 1.00 83.81 94 ASP A N 1
ATOM 748 C CA . ASP A 1 94 ? 9.077 3.840 -11.710 1.00 83.81 94 ASP A CA 1
ATOM 749 C C . ASP A 1 94 ? 7.933 2.875 -12.014 1.00 83.81 94 ASP A C 1
ATOM 751 O O . ASP A 1 94 ? 6.780 3.300 -12.023 1.00 83.81 94 ASP A O 1
ATOM 755 N N . THR A 1 95 ? 8.206 1.571 -12.119 1.00 80.88 95 THR A N 1
ATOM 756 C CA . THR A 1 95 ? 7.164 0.546 -12.305 1.00 80.88 95 THR A CA 1
ATOM 757 C C . THR A 1 95 ? 6.153 0.557 -11.152 1.00 80.88 95 THR A C 1
ATOM 759 O O . THR A 1 95 ? 4.944 0.515 -11.373 1.00 80.88 95 THR A O 1
ATOM 762 N N . VAL A 1 96 ? 6.616 0.669 -9.902 1.00 81.81 96 VAL A N 1
ATOM 763 C CA . VAL A 1 96 ? 5.742 0.752 -8.719 1.00 81.81 96 VAL A CA 1
ATOM 764 C C . VAL A 1 96 ? 4.911 2.040 -8.724 1.00 81.81 96 VAL A C 1
ATOM 766 O O . VAL A 1 96 ? 3.725 2.001 -8.385 1.00 81.81 96 VAL A O 1
ATOM 769 N N . ARG A 1 97 ? 5.490 3.173 -9.144 1.00 83.88 97 ARG A N 1
ATOM 770 C CA . ARG A 1 97 ? 4.783 4.461 -9.253 1.00 83.88 97 ARG A CA 1
ATOM 771 C C . ARG A 1 97 ? 3.630 4.423 -10.246 1.00 83.88 97 ARG A C 1
ATOM 773 O O . ARG A 1 97 ? 2.643 5.112 -10.023 1.00 83.88 97 ARG A O 1
ATOM 780 N N . GLU A 1 98 ? 3.692 3.595 -11.285 1.00 82.56 98 GLU A N 1
ATOM 781 C CA . GLU A 1 98 ? 2.572 3.439 -12.224 1.00 82.56 98 GLU A CA 1
ATOM 782 C C . GLU A 1 98 ? 1.303 2.879 -11.567 1.00 82.56 98 GLU A C 1
ATOM 784 O O . GLU A 1 98 ? 0.198 3.087 -12.067 1.00 82.56 98 GLU A O 1
ATOM 789 N N . ALA A 1 99 ? 1.441 2.153 -10.455 1.00 81.06 99 ALA A N 1
ATOM 790 C CA . ALA A 1 99 ? 0.305 1.678 -9.673 1.00 81.06 99 ALA A CA 1
ATOM 791 C C . ALA A 1 99 ? -0.180 2.702 -8.635 1.00 81.06 99 ALA A C 1
ATOM 793 O O . ALA A 1 99 ? -1.259 2.515 -8.063 1.00 81.06 99 ALA A O 1
ATOM 794 N N . ALA A 1 100 ? 0.589 3.761 -8.371 1.00 86.19 100 ALA A N 1
ATOM 795 C CA . ALA A 1 100 ? 0.220 4.781 -7.404 1.00 86.19 100 ALA A CA 1
ATOM 796 C C . ALA A 1 100 ? -0.956 5.620 -7.917 1.00 86.19 100 ALA A C 1
ATOM 798 O O . ALA A 1 100 ? -1.096 5.892 -9.110 1.00 86.19 100 ALA A O 1
ATOM 799 N N . LEU A 1 101 ? -1.813 6.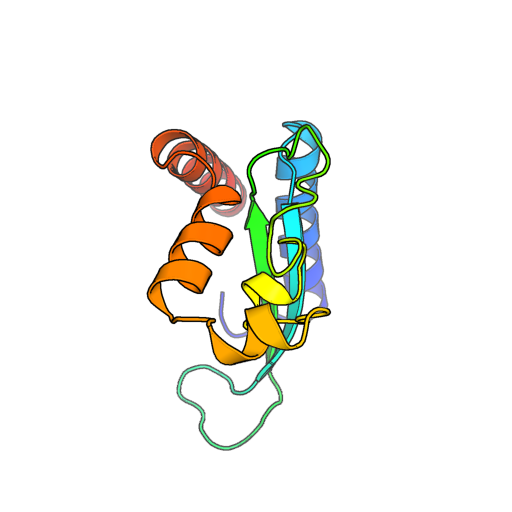043 -6.992 1.00 90.12 101 LEU A N 1
ATOM 800 C CA . LEU A 1 101 ? -2.820 7.051 -7.291 1.00 90.12 101 LEU A CA 1
ATOM 801 C C . LEU A 1 101 ? -2.161 8.423 -7.496 1.00 90.12 101 LEU A C 1
ATOM 803 O O . LEU A 1 101 ? -1.129 8.699 -6.875 1.00 90.12 101 LEU A O 1
ATOM 807 N N . PRO A 1 102 ? -2.783 9.317 -8.286 1.00 92.06 102 PRO A N 1
ATOM 808 C CA . PRO A 1 102 ? -2.444 10.734 -8.267 1.00 92.06 102 PRO A CA 1
ATOM 809 C C . PRO A 1 102 ? -2.451 11.284 -6.833 1.00 92.06 102 PRO A C 1
ATOM 811 O O . PRO A 1 102 ? -3.323 10.940 -6.033 1.00 92.06 102 PRO A O 1
ATOM 814 N N . GLU A 1 103 ? -1.500 12.162 -6.507 1.00 91.81 103 GLU A N 1
ATOM 815 C CA . GLU A 1 103 ? -1.279 12.641 -5.133 1.00 91.81 103 GLU A CA 1
ATOM 816 C C . GLU A 1 103 ? -2.534 13.266 -4.504 1.00 91.81 103 GLU A C 1
ATOM 818 O O . GLU A 1 103 ? -2.890 12.946 -3.369 1.00 91.81 103 GLU A O 1
ATOM 823 N N . GLU A 1 104 ? -3.249 14.099 -5.260 1.00 94.56 104 GLU A N 1
ATOM 824 C CA . GLU A 1 104 ? -4.490 14.734 -4.804 1.00 94.56 104 GLU A CA 1
ATOM 825 C C . GLU A 1 104 ? -5.609 13.712 -4.547 1.00 94.56 104 GLU A C 1
ATOM 827 O O . GLU A 1 104 ? -6.351 13.825 -3.571 1.00 94.56 104 GLU A O 1
ATOM 832 N N . GLU A 1 105 ? -5.717 12.675 -5.382 1.00 94.25 105 GLU A N 1
ATOM 833 C CA . GLU A 1 105 ? -6.698 11.603 -5.189 1.00 94.25 105 GLU A CA 1
ATOM 834 C C . GLU A 1 105 ? -6.379 10.799 -3.924 1.00 94.25 105 GLU A C 1
ATOM 836 O O . GLU A 1 105 ? -7.250 10.597 -3.073 1.00 94.25 105 GLU A O 1
ATOM 841 N N . TYR A 1 106 ? -5.111 10.418 -3.749 1.00 94.44 106 TYR A N 1
ATOM 842 C CA . TYR A 1 106 ? -4.645 9.739 -2.544 1.00 94.44 106 TYR A CA 1
ATOM 843 C C . TYR A 1 106 ? -4.914 10.568 -1.284 1.00 94.44 106 TYR A C 1
ATOM 845 O O . TYR A 1 106 ? -5.421 10.043 -0.290 1.00 94.44 106 TYR A O 1
ATOM 853 N N . LYS A 1 107 ? -4.614 11.870 -1.323 1.00 95.88 107 LYS A N 1
ATOM 854 C CA . LYS A 1 107 ? -4.848 12.789 -0.208 1.00 95.88 107 LYS A CA 1
ATOM 855 C C . LYS A 1 107 ? -6.330 12.869 0.154 1.00 95.88 107 LYS A C 1
ATOM 857 O O . LYS A 1 107 ? -6.671 12.705 1.323 1.00 95.88 107 LYS A O 1
ATOM 862 N N . ASN A 1 108 ? -7.208 13.019 -0.835 1.00 96.50 108 ASN A N 1
ATOM 863 C CA . ASN A 1 108 ? -8.655 13.049 -0.619 1.00 96.50 108 ASN A CA 1
ATOM 864 C C . ASN A 1 108 ? -9.176 11.748 0.010 1.00 96.50 108 ASN A C 1
ATOM 866 O O . ASN A 1 108 ? -9.951 11.782 0.968 1.00 96.50 108 ASN A O 1
ATOM 870 N N . ILE A 1 109 ? -8.720 10.594 -0.488 1.00 95.94 109 ILE A N 1
ATOM 871 C CA . ILE A 1 109 ? -9.059 9.280 0.074 1.00 95.94 109 ILE A CA 1
ATOM 872 C C . ILE A 1 109 ? -8.585 9.177 1.523 1.00 95.94 109 ILE A C 1
ATOM 874 O O . ILE A 1 109 ? -9.364 8.799 2.399 1.00 95.94 109 ILE A O 1
ATOM 878 N N . LYS A 1 110 ? -7.327 9.542 1.789 1.00 94.62 110 LYS A N 1
ATOM 879 C CA . LYS A 1 110 ? -6.736 9.509 3.127 1.00 94.62 110 LYS A CA 1
ATOM 880 C C . LYS A 1 110 ? -7.521 10.379 4.105 1.00 94.62 110 LYS A C 1
ATOM 882 O O . LYS A 1 110 ? -7.859 9.910 5.189 1.00 94.62 110 LYS A O 1
ATOM 887 N N . ASP A 1 111 ? -7.843 11.611 3.724 1.00 95.69 111 ASP A N 1
ATOM 888 C CA . ASP A 1 111 ? -8.579 12.544 4.577 1.00 95.69 111 ASP A CA 1
ATOM 889 C C . ASP A 1 111 ? -9.988 12.027 4.894 1.00 95.69 111 ASP A C 1
ATOM 891 O O . ASP A 1 111 ? -10.458 12.147 6.026 1.00 95.69 111 ASP A O 1
ATOM 895 N N . ASN A 1 112 ? -10.661 11.404 3.925 1.00 95.25 112 ASN A N 1
ATOM 896 C CA . ASN A 1 112 ? -11.976 10.805 4.144 1.00 95.25 112 ASN A CA 1
ATOM 897 C C . ASN A 1 112 ? -11.913 9.564 5.036 1.00 95.25 112 ASN A C 1
ATOM 899 O O . ASN A 1 112 ? -12.733 9.441 5.942 1.00 95.25 112 ASN A O 1
ATOM 903 N N . ILE A 1 113 ? -10.917 8.694 4.847 1.00 94.38 113 ILE A N 1
ATOM 904 C CA . ILE A 1 113 ? -10.685 7.543 5.728 1.00 94.38 113 ILE A CA 1
ATOM 905 C C . ILE A 1 113 ? -10.428 8.019 7.158 1.00 94.38 113 ILE A C 1
ATOM 907 O O . ILE A 1 113 ? -11.041 7.497 8.081 1.00 94.38 113 ILE A O 1
ATOM 911 N N . LEU A 1 114 ? -9.583 9.033 7.365 1.00 93.75 114 LEU A N 1
ATOM 912 C CA . LEU A 1 114 ? -9.303 9.564 8.704 1.00 93.75 114 LEU A CA 1
ATOM 913 C C . LEU A 1 114 ? -10.571 10.073 9.400 1.00 93.75 114 LEU A C 1
ATOM 915 O O . LEU A 1 114 ? -10.764 9.797 10.583 1.00 93.75 114 LEU A O 1
ATOM 919 N N . LYS A 1 115 ? -11.474 10.742 8.670 1.00 93.62 115 LYS A N 1
ATOM 920 C CA . LYS A 1 115 ? -12.767 11.188 9.218 1.00 93.62 115 LYS A CA 1
ATOM 921 C C . LYS A 1 115 ? -13.628 10.026 9.719 1.00 93.62 115 LYS A C 1
ATOM 923 O O . LYS A 1 115 ? -14.337 10.213 10.700 1.00 93.62 115 LYS A O 1
ATOM 928 N N . LEU A 1 116 ? -13.529 8.833 9.120 1.00 90.25 116 LEU A N 1
ATOM 929 C CA . LEU A 1 116 ? -14.267 7.649 9.581 1.00 90.25 116 LEU A CA 1
ATOM 930 C C . LEU A 1 116 ? -13.865 7.201 10.992 1.00 90.25 116 LEU A C 1
ATOM 932 O O . LEU A 1 116 ? -14.644 6.503 11.631 1.00 90.25 116 LEU A O 1
ATOM 936 N N . TYR A 1 117 ? -12.671 7.543 11.478 1.00 85.19 117 TYR A N 1
ATOM 937 C CA . TYR A 1 117 ? -12.189 7.138 12.809 1.00 85.19 117 TYR A CA 1
ATOM 938 C C . TYR A 1 117 ? -12.210 8.279 13.831 1.00 85.19 117 TYR A C 1
ATOM 940 O O . TYR A 1 117 ? -11.838 8.069 14.983 1.00 85.19 117 TYR A O 1
ATOM 948 N N . LEU A 1 118 ? -12.623 9.480 13.417 1.00 77.06 118 LEU A N 1
ATOM 949 C CA . LEU A 1 118 ? -12.787 10.648 14.288 1.00 77.06 118 LEU A CA 1
ATOM 950 C C . LEU A 1 118 ? -14.252 10.883 14.699 1.00 77.06 118 LEU A C 1
ATOM 952 O O . LEU A 1 118 ? -14.506 11.736 15.547 1.00 77.06 118 LEU A O 1
ATOM 956 N N . SER A 1 119 ? -15.192 10.151 14.091 1.00 55.59 119 SER A N 1
ATOM 957 C CA . SER A 1 119 ? -16.630 10.119 14.403 1.00 55.59 119 SER A CA 1
ATOM 958 C C . SER A 1 119 ? -16.982 8.968 15.337 1.00 55.59 119 SER A C 1
ATOM 960 O O . SER A 1 119 ? -17.786 9.192 16.263 1.00 55.59 119 SER A O 1
#

Secondary structure (DSSP, 8-state):
--S--HHHHHHHHHHHHHHHHHTT--EEEEEEEEPPTT--S---EEEEEEEE-PPP-S--TT-SS--SSTTTTT------HHHHHT--HHHHHHHHHTTSPPHHHHHHHHHHHHHHTT-

Radius of gyration: 16.92 Å; Cα contacts (8 Å, |Δi|>4): 108; chains: 1; bounding box: 38×29×43 Å

Mean predicted aligned error: 7.52 Å

Solvent-accessible surface area (backbone atoms only — not comparable to full-atom values): 7460 Å² total; per-residue (Å²): 140,80,96,69,55,72,67,54,52,49,52,52,52,48,56,52,50,53,53,32,54,77,68,72,45,44,67,40,81,48,76,46,72,33,54,46,91,96,51,91,84,53,68,80,31,81,44,77,48,75,43,70,31,44,81,81,89,76,84,72,90,83,55,62,54,79,84,68,59,53,44,80,72,73,45,78,74,58,84,45,69,68,53,56,75,70,59,45,72,67,59,52,51,55,58,56,51,69,41,44,48,58,68,70,59,48,50,54,51,50,55,54,55,52,51,69,77,75,112

Foldseek 3Di:
DAPDDPVVVVVLVVLLVVLCVVVVFDKDKDKDFDDGVVDDDDSPDIDIDIAGWDDDDDDPPPQQDDPDHVLVVVDRPGDDPVCVVPDDPVSSVVNNCNGHDDPVVVVVSVVVSVVVVVD

Sequence (119 aa):
LFDTTVDQLTKDVIKMTEYLQSNEVAHNVFMTRGTAFGDNSKEDTIRIYVWPRAKFIGVKEEAAFNVAVVELAGHLPIKVEKLYEDLTEELISDTVREAALPEEEYKNIKDNILKLYLS